Protein AF-A0A522A0R4-F1 (afdb_monomer_lite)

Structure (mmCIF, N/CA/C/O backbone):
data_AF-A0A522A0R4-F1
#
_entry.id   AF-A0A522A0R4-F1
#
loop_
_atom_site.group_PDB
_atom_site.id
_atom_site.type_symbol
_atom_site.label_atom_id
_atom_site.label_alt_id
_atom_site.label_comp_id
_atom_site.label_asym_id
_atom_site.label_entity_id
_atom_site.label_seq_id
_atom_site.pdbx_PDB_ins_code
_atom_site.Cartn_x
_atom_site.Cartn_y
_atom_site.Cartn_z
_atom_site.occupancy
_atom_site.B_iso_or_equiv
_atom_site.auth_seq_id
_atom_site.auth_comp_id
_atom_site.auth_asym_id
_atom_site.auth_atom_id
_atom_site.pdbx_PDB_model_num
ATOM 1 N N . MET A 1 1 ? -5.300 16.861 11.093 1.00 95.81 1 MET A N 1
ATOM 2 C CA . MET A 1 1 ? -5.835 16.977 9.710 1.00 95.81 1 MET A CA 1
ATOM 3 C C . MET A 1 1 ? -6.888 15.900 9.479 1.00 95.81 1 MET A C 1
ATOM 5 O O . MET A 1 1 ? -6.952 14.993 10.297 1.00 95.81 1 MET A O 1
ATOM 9 N N . ILE A 1 2 ? -7.695 15.975 8.417 1.00 97.56 2 ILE A N 1
ATOM 10 C CA . ILE A 1 2 ? -8.680 14.930 8.080 1.00 97.56 2 ILE A CA 1
ATOM 11 C C . ILE A 1 2 ? -8.233 14.210 6.804 1.00 97.56 2 ILE A C 1
ATOM 13 O O . ILE A 1 2 ? -7.975 14.866 5.798 1.00 97.56 2 ILE A O 1
ATOM 17 N N . ILE A 1 3 ? -8.149 12.878 6.844 1.00 97.44 3 ILE A N 1
ATOM 18 C CA . ILE A 1 3 ? -7.822 12.013 5.699 1.00 97.44 3 ILE A CA 1
ATOM 19 C C . ILE A 1 3 ? -8.911 10.945 5.595 1.00 97.44 3 ILE A C 1
ATOM 21 O O . ILE A 1 3 ? -9.142 10.214 6.555 1.00 97.44 3 ILE A O 1
ATOM 25 N N . GLY A 1 4 ? -9.612 10.868 4.458 1.00 94.06 4 GLY A N 1
ATOM 26 C CA . GLY A 1 4 ? -10.650 9.848 4.238 1.00 94.06 4 GLY A CA 1
ATOM 27 C C . GLY A 1 4 ? -11.761 9.835 5.301 1.00 94.06 4 GLY A C 1
ATOM 28 O O . GLY A 1 4 ? -12.277 8.775 5.632 1.00 94.06 4 GLY A O 1
ATOM 29 N N . GLY A 1 5 ? -12.084 10.993 5.890 1.00 95.94 5 GLY A N 1
ATOM 30 C CA . GLY A 1 5 ? -13.077 11.118 6.966 1.00 95.94 5 GLY A CA 1
ATOM 31 C C . GLY A 1 5 ? -12.556 10.845 8.384 1.00 95.94 5 GLY A C 1
ATOM 32 O O . GLY A 1 5 ? -13.317 10.986 9.336 1.00 95.94 5 GLY A O 1
ATOM 33 N N . ARG A 1 6 ? -11.270 10.508 8.561 1.00 96.50 6 ARG A N 1
ATOM 34 C CA . ARG A 1 6 ? -10.648 10.286 9.878 1.00 96.50 6 ARG A CA 1
ATOM 35 C C . ARG A 1 6 ? -9.750 11.447 10.283 1.00 96.50 6 ARG A C 1
ATOM 37 O O . ARG A 1 6 ? -8.966 11.941 9.473 1.00 96.50 6 ARG A O 1
ATOM 44 N N . THR A 1 7 ? -9.821 11.853 11.549 1.00 98.12 7 THR A N 1
ATOM 45 C CA . THR A 1 7 ? -8.906 12.855 12.107 1.00 98.12 7 THR A CA 1
ATOM 46 C C . THR A 1 7 ? -7.570 12.213 12.471 1.00 98.12 7 THR A C 1
ATOM 48 O O . THR A 1 7 ? -7.524 11.262 13.242 1.00 98.12 7 THR A O 1
ATOM 51 N N . VAL A 1 8 ? -6.481 12.761 11.934 1.00 98.38 8 VAL A N 1
ATOM 52 C CA . VAL A 1 8 ? -5.099 12.336 12.183 1.00 98.38 8 VAL A CA 1
ATOM 53 C C . VAL A 1 8 ? -4.354 13.449 12.915 1.00 98.38 8 VAL A C 1
ATOM 55 O O . VAL A 1 8 ? -4.301 14.589 12.428 1.00 98.38 8 VAL A O 1
ATOM 58 N N . GLY A 1 9 ? -3.785 13.125 14.077 1.00 97.81 9 GLY A N 1
ATOM 59 C CA . GLY A 1 9 ? -3.030 14.051 14.920 1.00 97.81 9 GLY A CA 1
ATOM 60 C C . GLY A 1 9 ? -3.068 13.681 16.410 1.00 97.81 9 GLY A C 1
ATOM 61 O O . GLY A 1 9 ? -3.611 12.635 16.768 1.00 97.81 9 GLY A O 1
ATOM 62 N N . PRO A 1 10 ? -2.503 14.533 17.284 1.00 98.06 10 PRO A N 1
ATOM 63 C CA . PRO A 1 10 ? -2.517 14.324 18.732 1.00 98.06 10 PRO A CA 1
ATOM 64 C C . PRO A 1 10 ? -3.936 14.135 19.284 1.00 98.06 10 PRO A C 1
ATOM 66 O O . PRO A 1 10 ? -4.856 14.836 18.869 1.00 98.06 10 PRO A O 1
ATOM 69 N N . GLY A 1 11 ? -4.107 13.204 20.226 1.00 97.88 11 GLY A N 1
ATOM 70 C CA . GLY A 1 11 ? -5.403 12.925 20.863 1.00 97.88 11 GLY A CA 1
ATOM 71 C C . GLY A 1 11 ? -6.373 12.066 20.039 1.00 97.88 11 GLY A C 1
ATOM 72 O O . GLY A 1 11 ? -7.483 11.811 20.499 1.00 97.88 11 GLY A O 1
ATOM 73 N N . HIS A 1 12 ? -5.972 11.594 18.856 1.00 97.94 12 HIS A N 1
ATOM 74 C CA . HIS A 1 12 ? -6.765 10.696 18.011 1.00 97.94 12 HIS A CA 1
ATOM 75 C C . HIS A 1 12 ? -6.107 9.311 17.882 1.00 97.94 12 HIS A C 1
ATOM 77 O O . HIS A 1 12 ? -4.901 9.189 18.116 1.00 97.94 12 HIS A O 1
ATOM 83 N N . PRO A 1 13 ? -6.868 8.261 17.509 1.00 97.44 13 PRO A N 1
ATOM 84 C CA . PRO A 1 13 ? -6.305 6.943 17.232 1.00 97.44 13 PRO A CA 1
ATOM 85 C C . PRO A 1 13 ? -5.203 6.980 16.166 1.00 97.44 13 PRO A C 1
ATOM 87 O O . PRO A 1 13 ? -5.204 7.837 15.279 1.00 97.44 13 PRO A O 1
ATOM 90 N N . VAL A 1 14 ? -4.278 6.020 16.239 1.00 97.44 14 VAL A N 1
ATOM 91 C CA . VAL A 1 14 ? -3.238 5.839 15.217 1.00 97.44 14 VAL A CA 1
ATOM 92 C C . VAL A 1 14 ? -3.898 5.562 13.868 1.00 97.44 14 VAL A C 1
ATOM 94 O O . VAL A 1 14 ? -4.797 4.731 13.787 1.00 97.44 14 VAL A O 1
ATOM 97 N N . PHE A 1 15 ? -3.429 6.247 12.824 1.00 98.06 15 PHE A N 1
ATOM 98 C CA . PHE A 1 15 ? -3.860 6.016 11.450 1.00 98.06 15 PHE A CA 1
ATOM 99 C C . PHE A 1 15 ? -2.895 5.038 10.763 1.00 98.06 15 PHE A C 1
ATOM 101 O O . PHE A 1 15 ? -1.735 5.379 10.523 1.00 98.06 15 PHE A O 1
ATOM 108 N N . VAL A 1 16 ? -3.352 3.824 10.471 1.00 98.25 16 VAL A N 1
ATOM 109 C CA . VAL A 1 16 ? -2.554 2.722 9.924 1.00 98.25 16 VAL A CA 1
ATOM 110 C C . VAL A 1 16 ? -2.676 2.672 8.403 1.00 98.25 16 VAL A C 1
ATOM 112 O O . VAL A 1 16 ? -3.764 2.500 7.855 1.00 98.25 16 VAL A O 1
ATOM 115 N N . ILE A 1 17 ? -1.532 2.768 7.723 1.00 98.44 17 ILE A N 1
ATOM 116 C CA . ILE A 1 17 ? -1.427 2.677 6.264 1.00 98.44 17 ILE A CA 1
ATOM 117 C C . ILE A 1 17 ? -0.770 1.347 5.894 1.00 98.44 17 ILE A C 1
ATOM 119 O O . ILE A 1 17 ? 0.399 1.128 6.206 1.00 98.44 17 ILE A O 1
ATOM 123 N N . ALA A 1 18 ? -1.490 0.484 5.180 1.00 98.50 18 ALA A N 1
ATOM 124 C CA . ALA A 1 18 ? -0.908 -0.681 4.526 1.00 98.50 18 ALA A CA 1
ATOM 125 C C . ALA A 1 18 ? -0.115 -0.233 3.287 1.00 98.50 18 ALA A C 1
ATOM 127 O O . ALA A 1 18 ? -0.678 0.244 2.298 1.00 98.50 18 ALA A O 1
ATOM 128 N N . GLU A 1 19 ? 1.208 -0.361 3.321 1.00 98.25 19 GLU A N 1
ATOM 129 C CA . GLU A 1 19 ? 2.055 0.000 2.185 1.00 98.25 19 GLU A CA 1
ATOM 130 C C . GLU A 1 19 ? 2.171 -1.163 1.191 1.00 98.25 19 GLU A C 1
ATOM 132 O O . GLU A 1 19 ? 2.922 -2.110 1.403 1.00 98.25 19 GLU A O 1
ATOM 137 N N . ALA A 1 20 ? 1.441 -1.067 0.075 1.00 98.19 20 ALA A N 1
ATOM 138 C CA . ALA A 1 20 ? 1.574 -1.993 -1.049 1.00 98.19 20 ALA A CA 1
ATOM 139 C C . ALA A 1 20 ? 2.804 -1.671 -1.913 1.00 98.19 20 ALA A C 1
ATOM 141 O O . ALA A 1 20 ? 3.405 -2.570 -2.497 1.00 98.19 20 ALA A O 1
ATOM 142 N N . GLY A 1 21 ? 3.191 -0.393 -1.995 1.00 97.44 21 GLY A N 1
ATOM 143 C CA . GLY A 1 21 ? 4.381 0.031 -2.731 1.00 97.44 21 GLY A CA 1
ATOM 144 C C . GLY A 1 21 ? 4.323 -0.382 -4.203 1.00 97.44 21 GLY A C 1
ATOM 145 O O . GLY A 1 21 ? 3.409 0.030 -4.919 1.00 97.44 21 GLY A O 1
ATOM 146 N N . VAL A 1 22 ? 5.293 -1.202 -4.622 1.00 96.88 22 VAL A N 1
ATOM 147 C CA . VAL A 1 22 ? 5.370 -1.847 -5.947 1.00 96.88 22 VAL A CA 1
ATOM 148 C C . VAL A 1 22 ? 5.127 -3.364 -5.900 1.00 96.88 22 VAL A C 1
ATOM 150 O O . VAL A 1 22 ? 5.268 -4.037 -6.921 1.00 96.88 22 VAL A O 1
ATOM 153 N N . ASN A 1 23 ? 4.705 -3.914 -4.752 1.00 97.88 23 ASN A N 1
ATOM 154 C CA . ASN A 1 23 ? 4.599 -5.362 -4.496 1.00 97.88 23 ASN A CA 1
ATOM 155 C C . ASN A 1 23 ? 3.550 -6.083 -5.361 1.00 97.88 23 ASN A C 1
ATOM 157 O O . ASN A 1 23 ? 3.425 -7.303 -5.307 1.00 97.88 23 ASN A O 1
ATOM 161 N N . HIS A 1 24 ? 2.801 -5.342 -6.177 1.00 97.56 24 HIS A N 1
ATOM 162 C CA . HIS A 1 24 ? 1.924 -5.888 -7.206 1.00 97.56 24 HIS A CA 1
ATOM 163 C C . HIS A 1 24 ? 2.666 -6.399 -8.455 1.00 97.56 24 HIS A C 1
ATOM 165 O O . HIS A 1 24 ? 2.036 -6.989 -9.320 1.00 97.56 24 HIS A O 1
ATOM 171 N N . ASN A 1 25 ? 3.977 -6.151 -8.601 1.00 95.88 2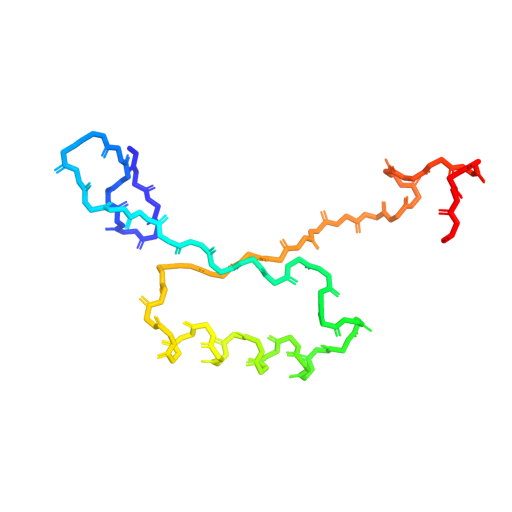5 ASN A N 1
ATOM 172 C CA . ASN A 1 25 ? 4.798 -6.615 -9.735 1.00 95.88 25 ASN A CA 1
ATOM 173 C C . ASN A 1 25 ? 4.255 -6.262 -11.139 1.00 95.88 25 ASN A C 1
ATOM 175 O O . ASN A 1 25 ? 4.510 -6.975 -12.105 1.00 95.88 25 ASN A O 1
ATOM 179 N N . GLY A 1 26 ? 3.494 -5.169 -11.264 1.00 95.69 26 GLY A N 1
ATOM 180 C CA . GLY A 1 26 ? 2.850 -4.767 -12.519 1.00 95.69 26 GLY A CA 1
ATOM 181 C C . GLY A 1 26 ? 1.559 -5.530 -12.843 1.00 95.69 26 GLY A C 1
ATOM 182 O O . GLY A 1 26 ? 0.939 -5.253 -13.865 1.00 95.69 26 GLY A O 1
ATOM 183 N N . ASP A 1 27 ? 1.129 -6.449 -11.978 1.00 98.31 27 ASP A N 1
ATOM 184 C CA . ASP A 1 27 ? -0.105 -7.218 -12.115 1.00 98.31 27 ASP A CA 1
ATOM 185 C C . ASP A 1 27 ? -1.264 -6.542 -11.361 1.00 98.31 27 ASP A C 1
ATOM 187 O O . ASP A 1 27 ? -1.273 -6.423 -10.131 1.00 98.31 27 ASP A O 1
ATOM 191 N N . VAL A 1 28 ? -2.285 -6.125 -12.113 1.00 98.25 28 VAL A N 1
ATOM 192 C CA . VAL A 1 28 ? -3.497 -5.490 -11.577 1.00 98.25 28 VAL A CA 1
ATOM 193 C C . VAL A 1 28 ? -4.313 -6.453 -10.710 1.00 98.25 28 VAL A C 1
ATOM 195 O O . VAL A 1 28 ? -4.873 -6.029 -9.699 1.00 98.25 28 VAL A O 1
ATOM 198 N N . ALA A 1 29 ? -4.362 -7.743 -11.048 1.00 98.56 29 ALA A N 1
ATOM 199 C CA . ALA A 1 29 ? -5.081 -8.730 -10.247 1.00 98.56 29 ALA A CA 1
ATOM 200 C C . ALA A 1 29 ? -4.389 -8.944 -8.893 1.00 98.56 29 ALA A C 1
ATOM 202 O O . ALA A 1 29 ? -5.047 -9.042 -7.856 1.00 98.56 29 ALA A O 1
ATOM 203 N N . LEU A 1 30 ? -3.051 -8.950 -8.864 1.00 98.62 30 LEU A N 1
ATOM 204 C CA . LEU A 1 30 ? -2.308 -8.952 -7.605 1.00 98.62 30 LEU A CA 1
ATOM 205 C C . LEU A 1 30 ? -2.539 -7.661 -6.807 1.00 98.62 30 LEU A C 1
ATOM 207 O O . LEU A 1 30 ? -2.749 -7.745 -5.599 1.00 98.62 30 LEU A O 1
ATOM 211 N N . ALA A 1 31 ? -2.573 -6.493 -7.457 1.00 98.56 31 ALA A N 1
ATOM 212 C CA . ALA A 1 31 ? -2.900 -5.233 -6.788 1.00 98.56 31 ALA A CA 1
ATOM 213 C C . ALA A 1 31 ? -4.283 -5.274 -6.110 1.00 98.56 31 ALA A C 1
ATOM 215 O O . ALA A 1 31 ? -4.412 -4.845 -4.966 1.00 98.56 31 ALA A O 1
ATOM 216 N N . GLN A 1 32 ? -5.295 -5.842 -6.772 1.00 98.62 32 GLN A N 1
ATOM 217 C CA . GLN A 1 32 ? -6.633 -6.024 -6.196 1.00 98.62 32 GLN A CA 1
ATOM 218 C C . GLN A 1 32 ? -6.612 -6.956 -4.979 1.00 98.62 32 GLN A C 1
ATOM 220 O O . GLN A 1 32 ? -7.160 -6.608 -3.938 1.00 98.62 32 GLN A O 1
ATOM 225 N N . ARG A 1 33 ? -5.885 -8.080 -5.050 1.00 98.62 33 ARG A N 1
ATOM 226 C CA . ARG A 1 33 ? -5.716 -8.979 -3.892 1.00 98.62 33 ARG A CA 1
ATOM 227 C C . ARG A 1 33 ? -5.034 -8.297 -2.703 1.00 98.62 33 ARG A C 1
ATOM 229 O O . ARG A 1 33 ? -5.389 -8.576 -1.563 1.00 98.62 33 ARG A O 1
ATOM 236 N N . LEU A 1 34 ? -4.076 -7.399 -2.948 1.00 98.62 34 LEU A N 1
ATOM 237 C CA . LEU A 1 34 ? -3.455 -6.601 -1.883 1.00 98.62 34 LEU A CA 1
ATOM 238 C C . LEU A 1 34 ? -4.466 -5.651 -1.223 1.00 98.62 34 LEU A C 1
ATOM 240 O O . LEU A 1 34 ? -4.416 -5.466 -0.009 1.00 98.62 34 LEU A O 1
ATOM 244 N N . VAL A 1 35 ? -5.398 -5.081 -1.996 1.00 98.62 35 VAL A N 1
ATOM 245 C CA . VAL A 1 35 ? -6.500 -4.262 -1.461 1.00 98.62 35 VAL A CA 1
ATOM 246 C C . VAL A 1 35 ? -7.431 -5.100 -0.585 1.00 98.62 35 VAL A C 1
ATOM 248 O O . VAL A 1 35 ? -7.755 -4.670 0.522 1.00 98.62 35 VAL A O 1
ATOM 251 N N . ASP A 1 36 ? -7.820 -6.294 -1.037 1.00 98.62 36 ASP A N 1
ATOM 252 C CA . ASP A 1 36 ? -8.652 -7.203 -0.242 1.00 98.62 36 ASP A CA 1
ATOM 253 C C . ASP A 1 36 ? -7.959 -7.594 1.073 1.00 98.62 36 ASP A C 1
ATOM 255 O O . ASP A 1 36 ? -8.554 -7.461 2.139 1.00 98.62 36 ASP A O 1
ATOM 259 N N . ALA A 1 37 ? -6.674 -7.958 1.027 1.00 98.44 37 ALA A N 1
ATOM 260 C CA . ALA A 1 37 ? -5.905 -8.287 2.228 1.00 98.44 37 ALA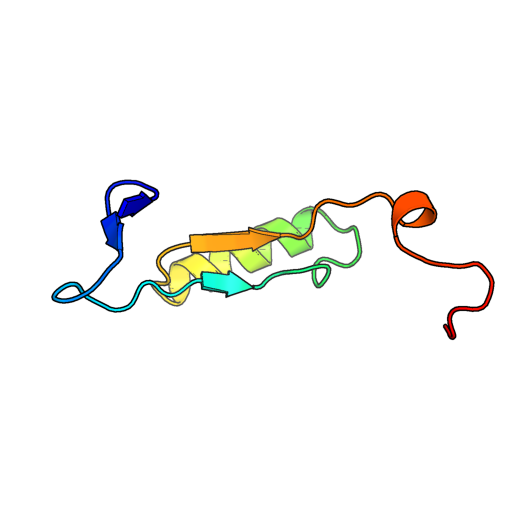 A CA 1
ATOM 261 C C . ALA A 1 37 ? -5.794 -7.101 3.205 1.00 98.44 37 ALA A C 1
ATOM 263 O O . ALA A 1 37 ? -5.914 -7.274 4.416 1.00 98.44 37 ALA A O 1
ATOM 264 N N . ALA A 1 38 ? -5.592 -5.879 2.699 1.00 98.50 38 ALA A N 1
ATOM 265 C CA . ALA A 1 38 ? -5.555 -4.680 3.534 1.00 98.50 38 ALA A CA 1
ATOM 266 C C . ALA A 1 38 ? -6.906 -4.417 4.221 1.00 98.50 38 ALA A C 1
ATOM 268 O O . ALA A 1 38 ? -6.937 -4.100 5.412 1.00 98.50 38 ALA A O 1
ATOM 269 N N . ARG A 1 39 ? -8.017 -4.593 3.492 1.00 97.88 39 ARG A N 1
ATOM 270 C CA . ARG A 1 39 ? -9.375 -4.496 4.044 1.00 97.88 39 ARG A CA 1
ATOM 271 C C . ARG A 1 39 ? -9.585 -5.510 5.168 1.00 97.88 39 ARG A C 1
ATOM 273 O O . ARG A 1 39 ? -10.093 -5.137 6.222 1.00 97.88 39 ARG A O 1
ATOM 280 N N . ASP A 1 40 ? -9.171 -6.756 4.962 1.00 98.44 40 ASP A N 1
ATOM 281 C CA . ASP A 1 40 ? -9.360 -7.841 5.931 1.00 98.44 40 ASP A CA 1
ATOM 282 C C . ASP A 1 40 ? -8.525 -7.630 7.215 1.00 98.44 40 ASP A C 1
ATOM 284 O O . ASP A 1 40 ? -8.932 -8.040 8.300 1.00 98.44 40 ASP A O 1
ATOM 288 N N . CYS A 1 41 ? -7.406 -6.902 7.123 1.00 97.88 41 CYS A N 1
ATOM 289 C CA . CYS A 1 41 ? -6.596 -6.461 8.266 1.00 97.88 41 CYS A CA 1
ATOM 290 C C . CYS A 1 41 ? -7.160 -5.234 9.012 1.00 97.88 41 CYS A C 1
ATOM 292 O O . CYS A 1 41 ? -6.530 -4.768 9.963 1.00 97.88 41 CYS A O 1
ATOM 294 N N . ALA A 1 42 ? -8.305 -4.687 8.587 1.00 96.00 42 ALA A N 1
ATOM 295 C CA . ALA A 1 42 ? -8.949 -3.510 9.177 1.00 96.00 42 ALA A CA 1
ATOM 296 C C . ALA A 1 42 ? -8.039 -2.265 9.279 1.00 96.00 42 ALA A C 1
ATOM 298 O O . ALA A 1 42 ? -8.141 -1.483 10.226 1.00 96.00 42 ALA A O 1
ATOM 299 N N . VAL A 1 43 ? -7.151 -2.073 8.296 1.00 97.81 43 VAL A N 1
ATOM 300 C CA . VAL A 1 43 ? -6.317 -0.863 8.186 1.00 97.81 43 VAL A CA 1
ATOM 301 C C . VAL A 1 43 ? -7.128 0.338 7.695 1.00 97.81 43 VAL A C 1
ATOM 303 O O . VAL A 1 43 ? -8.201 0.193 7.109 1.00 97.81 43 VAL A O 1
ATOM 306 N N . ASP A 1 44 ? -6.604 1.545 7.904 1.00 98.12 44 ASP A N 1
ATOM 307 C CA . ASP A 1 44 ? -7.326 2.779 7.578 1.00 98.12 44 ASP A CA 1
ATOM 308 C C . ASP A 1 44 ? -7.174 3.182 6.114 1.00 98.12 44 ASP A C 1
ATOM 310 O O . ASP A 1 4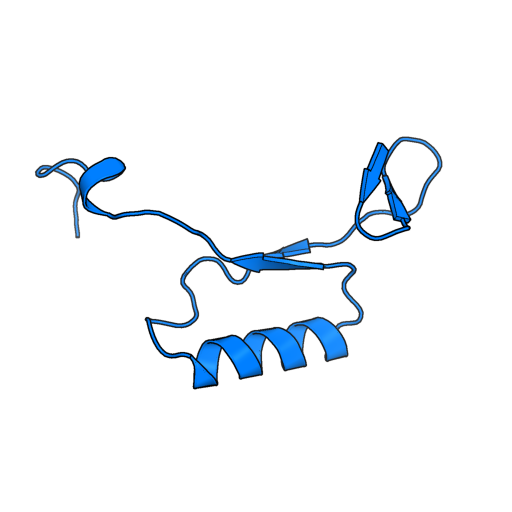4 ? -8.069 3.799 5.533 1.00 98.12 44 ASP A O 1
ATOM 314 N N . SER A 1 45 ? -6.037 2.842 5.507 1.00 98.25 45 SER A N 1
ATOM 315 C CA . SER A 1 45 ? -5.810 3.022 4.079 1.00 98.25 45 SER A CA 1
ATOM 316 C C . SER A 1 45 ? -4.764 2.055 3.534 1.00 98.25 45 SER A C 1
ATOM 318 O O . SER A 1 45 ? -3.962 1.484 4.272 1.00 98.25 45 SER A O 1
ATOM 320 N N . ILE A 1 46 ? -4.752 1.901 2.211 1.00 98.50 46 ILE A N 1
ATOM 321 C CA . ILE A 1 46 ? -3.694 1.218 1.465 1.00 98.50 46 ILE A CA 1
ATOM 322 C C . ILE A 1 46 ? -3.019 2.215 0.516 1.00 98.50 46 ILE A C 1
ATOM 324 O O . ILE A 1 46 ? -3.690 3.059 -0.083 1.00 98.50 46 ILE A O 1
ATOM 328 N N . LYS A 1 47 ? -1.690 2.142 0.383 1.00 98.50 47 LYS A N 1
ATOM 329 C CA . LYS A 1 47 ? -0.886 3.070 -0.429 1.00 98.50 47 LYS A CA 1
ATOM 330 C C . LYS A 1 47 ? -0.046 2.339 -1.476 1.00 98.50 47 LYS A C 1
ATOM 332 O O . LYS A 1 47 ? 0.785 1.497 -1.133 1.00 98.50 47 LYS A O 1
ATOM 337 N N . PHE A 1 48 ? -0.191 2.753 -2.733 1.00 98.44 48 PHE A N 1
ATOM 338 C CA . PHE A 1 48 ? 0.655 2.351 -3.862 1.00 98.44 48 PHE A CA 1
ATOM 339 C C . PHE A 1 48 ? 1.646 3.459 -4.223 1.00 98.44 48 PHE A C 1
ATOM 341 O O . PHE A 1 48 ? 1.400 4.639 -3.961 1.00 98.44 48 PHE A O 1
ATOM 348 N N . GLN A 1 49 ? 2.770 3.091 -4.834 1.00 98.12 49 GLN A N 1
ATOM 349 C CA . GLN A 1 49 ? 3.742 4.058 -5.339 1.00 98.12 49 GLN A CA 1
ATOM 350 C C . GLN A 1 49 ? 3.433 4.405 -6.797 1.00 98.12 49 GLN A C 1
ATOM 352 O O . GLN A 1 49 ? 3.327 3.530 -7.648 1.00 98.12 49 GLN A O 1
ATOM 357 N N . THR A 1 50 ? 3.306 5.699 -7.094 1.00 96.75 50 THR A N 1
ATOM 358 C CA . THR A 1 50 ? 3.159 6.202 -8.466 1.00 96.75 50 THR A CA 1
ATOM 359 C C . THR A 1 50 ? 4.430 6.934 -8.861 1.00 96.75 50 THR A C 1
ATOM 361 O O . THR A 1 50 ? 4.730 7.998 -8.324 1.00 96.75 50 THR A O 1
ATOM 364 N N . PHE A 1 51 ? 5.180 6.374 -9.805 1.00 95.69 51 PHE A N 1
ATOM 365 C CA . PHE A 1 51 ? 6.371 7.003 -10.362 1.00 95.69 51 PHE A CA 1
ATOM 366 C C . PHE A 1 51 ? 6.620 6.509 -11.786 1.00 95.69 51 PHE A C 1
ATOM 368 O O . PHE A 1 51 ? 6.101 5.480 -12.212 1.00 95.69 51 PHE A O 1
ATOM 375 N N . LYS A 1 52 ? 7.441 7.260 -12.517 1.00 95.25 52 LYS A N 1
ATOM 376 C CA . LYS A 1 52 ? 8.075 6.792 -13.748 1.00 95.25 52 LYS A CA 1
ATOM 377 C C . LYS A 1 52 ? 9.534 6.507 -13.421 1.00 95.25 52 LYS A C 1
ATOM 379 O O . LYS A 1 52 ? 10.195 7.403 -12.892 1.00 95.25 52 LYS A O 1
ATOM 384 N N . ALA A 1 53 ? 10.010 5.286 -13.658 1.00 92.94 53 ALA A N 1
ATOM 385 C CA . ALA A 1 53 ? 11.340 4.853 -13.220 1.00 92.94 53 ALA A CA 1
ATOM 386 C C . ALA A 1 53 ? 12.445 5.774 -13.763 1.00 92.94 53 ALA A C 1
ATOM 388 O O . ALA A 1 53 ? 13.338 6.172 -13.019 1.00 92.94 53 ALA A O 1
ATOM 389 N N . GLU A 1 54 ? 12.309 6.231 -15.009 1.00 93.62 54 GLU A N 1
ATOM 390 C CA . GLU A 1 54 ? 13.244 7.148 -15.662 1.00 93.62 54 GLU A CA 1
ATOM 391 C C . GLU A 1 54 ? 13.328 8.538 -15.009 1.00 93.62 54 GLU A C 1
ATOM 393 O O . GLU A 1 54 ? 14.258 9.292 -15.278 1.00 93.62 54 GLU A O 1
ATOM 398 N N . ARG A 1 55 ? 12.366 8.899 -14.150 1.00 96.38 55 ARG A N 1
ATOM 399 C CA . ARG A 1 55 ? 12.348 10.186 -13.438 1.00 96.38 55 ARG A CA 1
ATOM 400 C C . ARG A 1 55 ? 12.949 10.119 -12.037 1.00 96.38 55 ARG A C 1
ATOM 402 O O . ARG A 1 55 ? 13.109 11.169 -11.423 1.00 96.38 55 ARG A O 1
ATOM 409 N N . VAL A 1 56 ? 13.209 8.921 -11.511 1.00 95.06 56 VAL A N 1
ATOM 410 C CA . VAL A 1 56 ? 13.603 8.726 -10.101 1.00 95.06 56 VAL A CA 1
ATOM 411 C C . VAL A 1 56 ? 14.819 7.819 -9.918 1.00 95.06 56 VAL A C 1
ATOM 413 O O . VAL A 1 56 ? 15.410 7.821 -8.843 1.00 95.06 56 VAL A O 1
ATOM 41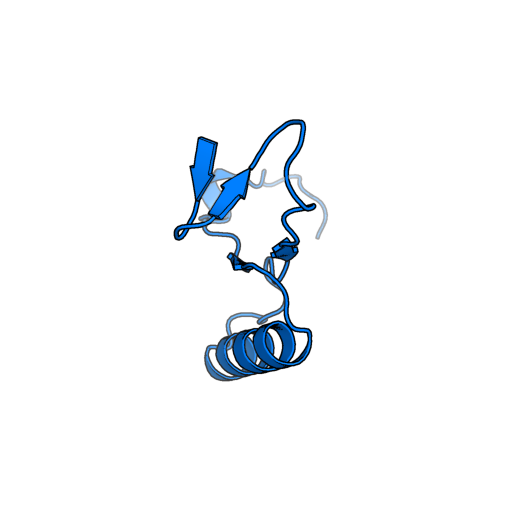6 N N . VAL A 1 57 ? 15.220 7.077 -10.952 1.00 94.50 57 VAL A N 1
ATOM 417 C CA . VAL A 1 57 ? 16.383 6.182 -10.931 1.00 94.50 57 VAL A CA 1
ATOM 418 C C . VAL A 1 57 ? 17.483 6.740 -11.834 1.00 94.50 57 VAL A C 1
ATOM 420 O O . VAL A 1 57 ? 17.211 7.214 -12.937 1.00 94.50 57 VAL A O 1
ATOM 423 N N . THR A 1 58 ? 18.737 6.681 -11.380 1.00 94.31 58 THR A N 1
ATOM 424 C CA . THR A 1 58 ? 19.900 7.036 -12.206 1.00 94.31 58 THR A CA 1
ATOM 425 C C . THR A 1 58 ? 20.388 5.822 -13.004 1.00 94.31 58 THR A C 1
ATOM 427 O O . THR A 1 58 ? 20.246 4.691 -12.542 1.00 94.31 58 THR A O 1
ATOM 430 N N . PRO A 1 59 ? 21.042 6.009 -14.166 1.00 90.19 59 PRO A N 1
ATOM 431 C CA . PRO A 1 59 ? 21.595 4.888 -14.935 1.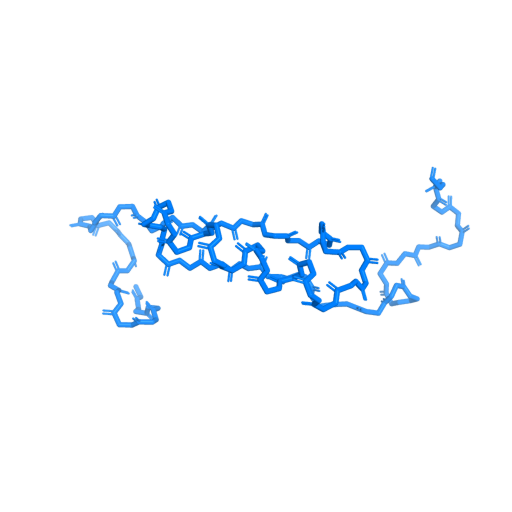00 90.19 59 PRO A CA 1
ATOM 432 C C . PRO A 1 59 ? 22.643 4.053 -14.182 1.00 90.19 59 PRO A C 1
ATOM 434 O O . PRO A 1 59 ? 22.886 2.907 -14.542 1.00 90.19 59 PRO A O 1
ATOM 437 N N . ALA A 1 60 ? 23.275 4.630 -13.157 1.00 94.19 60 ALA A N 1
ATOM 438 C CA . ALA A 1 60 ? 24.278 3.967 -12.328 1.00 94.19 60 ALA A CA 1
ATOM 439 C C . ALA A 1 60 ? 23.676 3.205 -11.133 1.00 94.19 60 ALA A C 1
ATOM 441 O O . ALA A 1 60 ? 24.424 2.612 -10.357 1.00 94.19 60 ALA A O 1
ATOM 442 N N . ALA A 1 61 ? 22.352 3.246 -10.948 1.00 92.56 61 ALA A N 1
ATOM 443 C CA . ALA A 1 61 ? 21.706 2.535 -9.857 1.00 92.56 61 ALA A CA 1
ATOM 444 C C . ALA A 1 61 ? 21.905 1.014 -10.019 1.00 92.56 61 ALA A C 1
ATOM 446 O O . ALA A 1 61 ? 21.685 0.483 -11.113 1.00 92.56 61 ALA A O 1
ATOM 447 N N . PRO A 1 62 ? 22.327 0.304 -8.956 1.00 87.00 62 PRO A N 1
ATOM 448 C CA . PRO A 1 62 ? 22.415 -1.148 -8.985 1.00 87.00 62 PRO A CA 1
ATOM 449 C C . PRO A 1 62 ? 21.026 -1.753 -9.218 1.00 87.00 62 PRO A C 1
ATOM 451 O O . PRO A 1 62 ? 20.015 -1.192 -8.789 1.00 87.00 62 PRO A O 1
ATOM 454 N N . LYS A 1 63 ? 21.001 -2.881 -9.930 1.00 76.31 63 LYS A N 1
ATOM 455 C CA . LYS A 1 63 ? 19.786 -3.669 -10.154 1.00 76.31 63 LYS A CA 1
ATOM 456 C C . LYS A 1 63 ? 19.437 -4.503 -8.933 1.00 76.31 63 LYS A C 1
ATOM 458 O O . LYS A 1 63 ? 20.388 -5.013 -8.300 1.00 76.31 63 LYS A O 1
#

Sequence (63 aa):
MIIGGRTVGPGHPVFVIAEAGVNHNGDVALAQRLVDAARDCAVDSIKFQTFKAERVVTPAAPK

Radius of gyration: 15.42 Å; chains: 1; bounding box: 37×26×36 Å

Secondary structure (DSSP, 8-state):
-EETTEE-STTS----EEEEETTTTT-HHHHHHHHHHHHHTT-SEEEE----GGGT--TT---

Foldseek 3Di:
DADPNADDDPPGDDQFEAECECVCVPPPVSVVVSVVVCVVVVHNYYDYDDDDCVVPDDPPDDD

pLDDT: mean 96.61, std 3.38, range [76.31, 98.6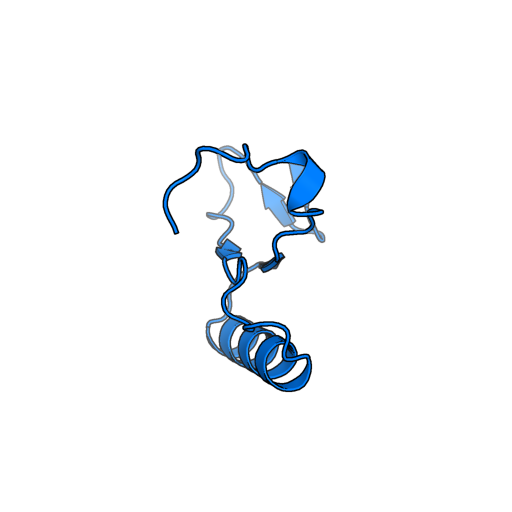2]